Protein AF-A0A9E1PQ29-F1 (afdb_monomer_lite)

Sequence (78 aa):
MNSTQKESLDFKLYEALLWKPDSGYYLLDEHLNRLAASAENFGFSFSREQVIDHLQTSEKDMLPEGAKVKLYLDKEGT

pLDDT: mean 87.64, std 15.49, range [36.81, 98.62]

Radius of gyration: 15.2 Å; chains: 1; bounding box: 36×20×51 Å

Structure (mmCIF, N/CA/C/O backbone):
data_AF-A0A9E1PQ29-F1
#
_entry.id   AF-A0A9E1PQ29-F1
#
loop_
_atom_site.group_PDB
_atom_site.id
_atom_site.type_symbol
_atom_site.label_atom_id
_atom_site.label_alt_id
_atom_site.label_comp_id
_atom_site.label_asym_id
_atom_site.label_entity_id
_atom_site.label_seq_id
_atom_site.pdbx_PDB_ins_code
_atom_site.Cartn_x
_atom_site.Cartn_y
_atom_site.Cartn_z
_atom_site.occupancy
_atom_site.B_iso_or_equiv
_atom_site.auth_seq_id
_atom_site.auth_comp_id
_atom_site.auth_asym_id
_atom_site.auth_atom_id
_atom_site.pdbx_PDB_model_num
ATOM 1 N N . MET A 1 1 ? -19.948 1.739 36.723 1.00 38.38 1 MET A N 1
ATOM 2 C CA . MET A 1 1 ? -20.002 1.339 35.302 1.00 38.38 1 MET A CA 1
ATOM 3 C C . MET A 1 1 ? -18.745 1.896 34.663 1.00 38.38 1 MET A C 1
ATOM 5 O O . MET A 1 1 ? -18.685 3.093 34.427 1.00 38.38 1 MET A O 1
ATOM 9 N N . ASN A 1 2 ? -17.699 1.079 34.533 1.00 36.81 2 ASN A N 1
ATOM 10 C CA . ASN A 1 2 ? -16.430 1.540 33.973 1.00 36.81 2 ASN A CA 1
ATOM 11 C C . ASN A 1 2 ? -16.550 1.496 32.455 1.00 36.81 2 ASN A C 1
ATOM 13 O O . ASN A 1 2 ? -16.546 0.418 31.865 1.00 36.81 2 ASN A O 1
ATOM 17 N N . SER A 1 3 ? -16.701 2.668 31.846 1.00 45.78 3 SER A N 1
ATOM 18 C CA . SER A 1 3 ? -16.578 2.850 30.407 1.00 45.78 3 SER A CA 1
ATOM 19 C C . SER A 1 3 ? -15.180 2.405 29.994 1.00 45.78 3 SER A C 1
ATOM 21 O O . SER A 1 3 ? -14.191 3.033 30.368 1.00 45.78 3 SER A O 1
ATOM 23 N N . THR A 1 4 ? -15.084 1.297 29.264 1.00 48.16 4 THR A N 1
ATOM 24 C CA . THR A 1 4 ? -13.855 0.894 28.586 1.00 48.16 4 THR A CA 1
ATOM 25 C C . THR A 1 4 ? -13.547 1.972 27.552 1.00 48.16 4 THR A C 1
ATOM 27 O O . THR A 1 4 ? -14.133 1.995 26.473 1.00 48.16 4 THR A O 1
ATOM 30 N N . GLN A 1 5 ? -12.689 2.923 27.916 1.00 49.34 5 GLN A N 1
ATOM 31 C CA . GLN A 1 5 ? -12.096 3.864 26.977 1.00 49.34 5 GLN A CA 1
ATOM 32 C C . GLN A 1 5 ? -11.294 3.024 25.981 1.00 49.34 5 GLN A C 1
ATOM 34 O O . GLN A 1 5 ? -10.236 2.493 26.311 1.00 49.34 5 GLN A O 1
ATOM 39 N N . LYS A 1 6 ? -11.845 2.819 24.785 1.00 52.50 6 LYS A N 1
ATOM 40 C CA . LYS A 1 6 ? -11.097 2.281 23.654 1.00 52.50 6 LYS A CA 1
ATOM 41 C C . LYS A 1 6 ? -10.180 3.415 23.216 1.00 52.50 6 LYS A C 1
ATOM 43 O O . LYS A 1 6 ? -10.615 4.275 22.460 1.00 52.50 6 LYS A O 1
ATOM 48 N N . GLU A 1 7 ? -8.966 3.470 23.763 1.00 51.38 7 GLU A N 1
ATOM 49 C CA . GLU A 1 7 ? -7.920 4.347 23.237 1.00 51.38 7 GLU A CA 1
ATOM 50 C C . GLU A 1 7 ? -7.825 4.079 21.733 1.00 51.38 7 GLU A C 1
ATOM 52 O O . GLU A 1 7 ? -7.469 2.983 21.294 1.00 51.38 7 GLU A O 1
ATOM 57 N N . SER A 1 8 ? -8.236 5.058 20.930 1.00 58.81 8 SER A N 1
ATOM 58 C CA . SER A 1 8 ? -7.961 5.063 19.504 1.00 58.81 8 SER A CA 1
ATOM 59 C C . SER A 1 8 ? -6.462 5.279 19.368 1.00 58.81 8 SER A C 1
ATOM 61 O O . SER A 1 8 ? -5.992 6.414 19.380 1.00 58.81 8 SER A O 1
ATOM 63 N N . LEU A 1 9 ? -5.704 4.184 19.334 1.00 64.44 9 LEU A N 1
ATOM 64 C CA . LEU A 1 9 ? -4.304 4.235 18.946 1.00 64.44 9 LEU A CA 1
ATOM 65 C C . LEU A 1 9 ? -4.247 4.906 17.569 1.00 64.44 9 LEU A C 1
ATOM 67 O O . LEU A 1 9 ? -4.856 4.416 16.617 1.00 64.44 9 LEU A O 1
ATOM 71 N N . ASP A 1 10 ? -3.559 6.041 17.498 1.00 84.12 10 ASP A N 1
ATOM 72 C CA . ASP A 1 10 ? -3.244 6.709 16.242 1.00 84.12 10 ASP A CA 1
ATOM 73 C C . ASP A 1 10 ? -2.091 5.935 15.594 1.00 84.12 10 ASP A C 1
ATOM 75 O O . ASP A 1 10 ? -0.923 6.073 15.965 1.00 84.12 10 ASP A O 1
ATOM 79 N N . PHE A 1 11 ? -2.440 4.994 14.719 1.00 92.75 11 PHE A N 1
ATOM 80 C CA . PHE A 1 11 ? -1.478 4.201 13.966 1.00 92.75 11 PHE A CA 1
ATOM 81 C C . PHE A 1 11 ?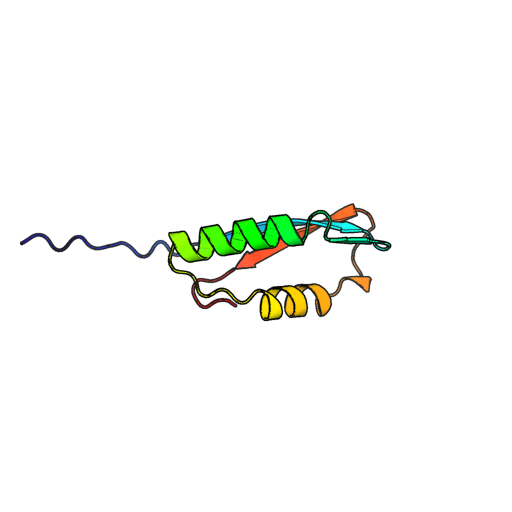 -1.930 4.056 12.520 1.00 92.75 11 PHE A C 1
ATOM 83 O O . PHE A 1 11 ? -3.114 4.143 12.205 1.00 92.75 11 PHE A O 1
ATOM 90 N N . LYS A 1 12 ? -0.961 3.784 11.648 1.00 95.25 12 LYS A N 1
ATOM 91 C CA . LYS A 1 12 ? -1.182 3.516 10.228 1.00 95.25 12 LYS A CA 1
ATOM 92 C C . LYS A 1 12 ? -0.963 2.039 9.951 1.00 95.25 12 LYS A C 1
ATOM 94 O O . LYS A 1 12 ? -0.072 1.423 10.547 1.00 95.25 12 LYS A O 1
ATOM 99 N N . LEU A 1 13 ? -1.728 1.472 9.026 1.00 96.81 13 LEU A N 1
ATOM 100 C CA . LEU A 1 13 ? -1.372 0.171 8.460 1.00 96.81 13 LEU A CA 1
ATOM 101 C C . LEU A 1 13 ? -0.207 0.354 7.489 1.00 96.81 13 LEU A C 1
ATOM 103 O O . LEU A 1 13 ? -0.031 1.433 6.929 1.00 96.81 13 LEU A O 1
ATOM 107 N N . TYR A 1 14 ? 0.620 -0.676 7.329 1.00 97.19 14 TYR A N 1
ATOM 108 C CA . TYR A 1 14 ? 1.886 -0.565 6.612 1.00 97.19 14 TYR A CA 1
ATOM 109 C C . 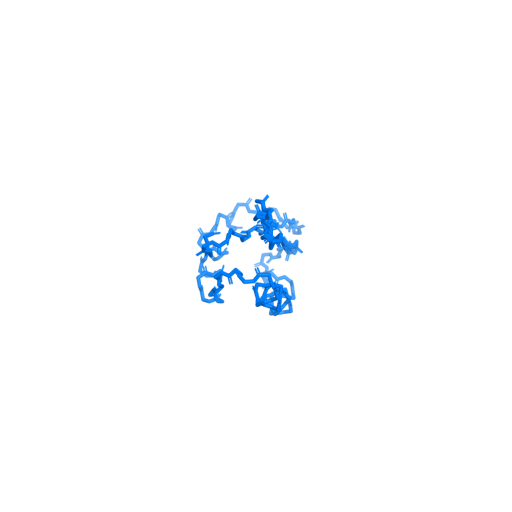TYR A 1 14 ? 2.133 -1.750 5.688 1.00 97.19 14 TYR A C 1
ATOM 111 O O . TYR A 1 14 ? 1.956 -2.906 6.071 1.00 97.19 14 TYR A O 1
ATOM 119 N N . GLU A 1 15 ? 2.648 -1.441 4.504 1.00 98.06 15 GLU A N 1
ATOM 120 C CA . GLU A 1 15 ? 3.073 -2.390 3.493 1.00 98.06 15 GLU A CA 1
ATOM 121 C C . GLU A 1 15 ? 4.461 -2.031 2.943 1.00 98.06 15 GLU A C 1
ATOM 123 O O . GLU A 1 15 ? 4.837 -0.866 2.803 1.00 98.06 15 GLU A O 1
ATOM 128 N N . ALA A 1 16 ? 5.243 -3.064 2.632 1.00 97.25 16 ALA A N 1
ATOM 129 C CA . ALA A 1 16 ? 6.588 -2.955 2.079 1.00 97.25 16 ALA A CA 1
ATOM 130 C C . ALA A 1 16 ? 6.642 -3.688 0.740 1.00 97.25 16 ALA A C 1
ATOM 132 O O . ALA A 1 16 ? 6.769 -4.911 0.719 1.00 97.25 16 ALA A O 1
ATOM 133 N N . LEU A 1 17 ? 6.561 -2.936 -0.352 1.00 95.81 17 LEU A N 1
ATOM 134 C CA . LEU A 1 17 ? 6.481 -3.454 -1.712 1.00 95.81 17 LEU A CA 1
ATOM 135 C C . LEU A 1 17 ? 7.855 -3.391 -2.383 1.00 95.81 17 LEU A C 1
ATOM 137 O O . LEU A 1 17 ? 8.582 -2.408 -2.232 1.00 95.81 17 LEU A O 1
ATOM 141 N N . LEU A 1 18 ? 8.201 -4.418 -3.154 1.00 96.00 18 LEU A N 1
ATOM 142 C CA . LEU A 1 18 ? 9.340 -4.371 -4.069 1.00 96.00 18 LEU A CA 1
ATOM 143 C C . LEU A 1 18 ? 8.849 -3.878 -5.430 1.00 96.00 18 LEU A C 1
ATOM 145 O O . LEU A 1 18 ? 7.992 -4.521 -6.032 1.00 96.00 18 LEU A O 1
ATOM 149 N N . TRP A 1 19 ? 9.401 -2.772 -5.919 1.00 94.94 19 TRP A N 1
ATOM 150 C CA . TRP A 1 19 ? 9.129 -2.268 -7.261 1.00 94.94 19 TRP A CA 1
ATOM 151 C C . TRP A 1 19 ? 10.175 -2.764 -8.262 1.00 94.94 19 TRP A C 1
ATOM 153 O O . TRP A 1 19 ? 11.377 -2.789 -7.976 1.00 94.94 19 TRP A O 1
ATOM 163 N N . LYS A 1 20 ? 9.705 -3.150 -9.448 1.00 91.69 20 LYS A N 1
ATOM 164 C CA . LYS A 1 20 ? 10.523 -3.523 -10.601 1.00 91.69 20 LYS A CA 1
ATOM 165 C C . LYS A 1 20 ? 10.007 -2.795 -11.847 1.00 91.69 20 LYS A C 1
ATOM 167 O O . LYS A 1 20 ? 8.797 -2.826 -12.074 1.00 91.69 20 LYS A O 1
ATOM 172 N N . PRO A 1 21 ? 10.885 -2.226 -12.689 1.00 88.56 21 PRO A N 1
ATOM 173 C CA . PRO A 1 21 ? 10.466 -1.473 -13.872 1.00 88.56 21 PRO A CA 1
ATOM 174 C C . PRO A 1 21 ? 9.616 -2.308 -14.844 1.00 88.56 21 PRO A C 1
ATOM 176 O O . PRO A 1 21 ? 8.592 -1.830 -15.319 1.00 88.56 21 PRO A O 1
ATOM 179 N N . ASP A 1 22 ? 9.966 -3.581 -15.058 1.00 88.75 22 ASP A N 1
ATOM 180 C CA . ASP A 1 22 ? 9.310 -4.422 -16.076 1.00 88.75 22 ASP A CA 1
ATOM 181 C C . ASP A 1 22 ? 8.032 -5.131 -15.600 1.00 88.75 22 ASP A C 1
ATOM 183 O O . ASP A 1 22 ? 7.243 -5.613 -16.410 1.00 88.75 22 ASP A O 1
ATOM 187 N N . SER A 1 23 ? 7.838 -5.262 -14.284 1.00 90.06 23 SER A N 1
ATOM 188 C CA . SER A 1 23 ? 6.756 -6.082 -13.701 1.00 90.06 23 SER A CA 1
ATOM 189 C C . SER A 1 23 ? 5.924 -5.362 -12.640 1.00 90.06 23 SER A C 1
ATOM 191 O O . SER A 1 23 ? 4.957 -5.927 -12.136 1.00 90.06 23 SER A O 1
ATOM 193 N N . GLY A 1 24 ? 6.262 -4.112 -12.315 1.00 92.06 24 GLY A N 1
ATOM 194 C CA . GLY A 1 24 ? 5.578 -3.325 -11.298 1.00 92.06 24 GLY A CA 1
ATOM 195 C C . GLY A 1 24 ? 5.873 -3.810 -9.878 1.00 92.06 24 GLY A C 1
ATOM 196 O O . GLY A 1 24 ? 7.000 -4.185 -9.546 1.00 92.06 24 GLY A O 1
ATOM 197 N N . TYR A 1 25 ? 4.861 -3.753 -9.014 1.00 95.00 25 TYR A N 1
ATOM 198 C CA . TYR A 1 25 ? 4.979 -4.156 -7.615 1.00 95.00 25 TYR A CA 1
ATOM 199 C C . TYR A 1 25 ? 4.884 -5.676 -7.474 1.00 95.00 25 TYR A C 1
ATOM 201 O O . TYR A 1 25 ? 3.880 -6.294 -7.827 1.00 95.00 25 TYR A O 1
ATOM 209 N N . TYR A 1 26 ? 5.930 -6.282 -6.924 1.00 95.88 26 TYR A N 1
ATOM 210 C CA . TYR A 1 26 ? 5.976 -7.713 -6.653 1.00 95.88 26 TYR A CA 1
ATOM 211 C C . TYR A 1 26 ? 4.918 -8.110 -5.612 1.00 95.88 26 TYR A C 1
ATOM 213 O O . TYR A 1 26 ? 4.837 -7.478 -4.561 1.00 95.88 26 TYR A O 1
ATOM 221 N N . LEU A 1 27 ? 4.145 -9.166 -5.902 1.00 97.44 27 LEU A N 1
ATOM 222 C CA . LEU A 1 27 ? 3.061 -9.690 -5.051 1.00 97.44 27 LEU A CA 1
ATOM 223 C C . LEU A 1 27 ? 2.017 -8.635 -4.643 1.00 97.44 27 LEU A C 1
ATOM 225 O O . LEU A 1 27 ? 1.517 -8.633 -3.515 1.00 97.44 27 LEU A O 1
ATOM 229 N N . LEU A 1 28 ? 1.725 -7.687 -5.544 1.00 96.94 28 LEU A N 1
ATOM 230 C CA . LEU A 1 28 ? 0.811 -6.581 -5.259 1.00 96.94 28 LEU A CA 1
ATOM 231 C C . LEU A 1 28 ? -0.534 -7.078 -4.724 1.00 96.94 28 LEU A C 1
ATOM 233 O O . LEU A 1 28 ? -1.043 -6.533 -3.747 1.00 96.94 28 LEU A O 1
ATOM 237 N N . ASP A 1 29 ? -1.092 -8.128 -5.324 1.00 97.94 29 ASP A N 1
ATOM 238 C CA . ASP A 1 29 ? -2.406 -8.614 -4.932 1.00 97.94 29 ASP A CA 1
ATOM 239 C C . ASP A 1 29 ? -2.419 -9.180 -3.511 1.00 97.94 29 ASP A C 1
ATOM 241 O O . ASP A 1 29 ? -3.346 -8.902 -2.747 1.00 97.94 29 ASP A O 1
ATOM 245 N N . GLU A 1 30 ? -1.380 -9.917 -3.131 1.00 98.56 30 GLU A N 1
ATOM 246 C CA . GLU A 1 30 ? -1.198 -10.483 -1.800 1.00 98.56 30 GLU A CA 1
ATOM 247 C C . GLU A 1 30 ? -0.988 -9.392 -0.746 1.00 98.56 30 GLU A C 1
ATOM 249 O O . GLU A 1 30 ? -1.564 -9.463 0.344 1.00 98.56 30 GLU A O 1
ATOM 254 N N . HIS A 1 31 ? -0.215 -8.356 -1.077 1.00 98.38 31 HIS A N 1
ATOM 255 C CA . HIS A 1 31 ? -0.035 -7.188 -0.220 1.00 98.38 31 HIS A CA 1
ATOM 256 C C . HIS A 1 31 ? -1.359 -6.447 0.009 1.00 98.38 31 HIS A C 1
ATOM 258 O O . HIS A 1 31 ? -1.706 -6.140 1.149 1.00 98.38 31 HIS A O 1
ATOM 264 N N . LEU A 1 32 ? -2.145 -6.224 -1.047 1.00 98.19 32 LEU A N 1
ATOM 265 C CA . LEU A 1 32 ? -3.455 -5.579 -0.936 1.00 98.19 32 LEU A CA 1
ATOM 266 C C . LEU A 1 32 ? -4.459 -6.437 -0.157 1.00 98.19 32 LEU A C 1
ATOM 268 O O . LEU A 1 32 ? -5.255 -5.895 0.605 1.00 98.19 32 LEU A O 1
ATOM 272 N N . ASN A 1 33 ? -4.401 -7.765 -0.285 1.00 98.62 33 ASN A N 1
ATOM 273 C CA . ASN A 1 33 ? -5.244 -8.670 0.498 1.00 98.62 33 ASN A CA 1
ATOM 274 C C . ASN A 1 33 ? -4.894 -8.616 1.993 1.00 98.62 33 ASN A C 1
ATOM 276 O O . ASN A 1 33 ? -5.791 -8.582 2.835 1.00 98.62 33 ASN A O 1
ATOM 280 N N . ARG A 1 34 ? -3.601 -8.551 2.341 1.00 98.38 34 ARG A N 1
ATOM 281 C CA . ARG A 1 34 ? -3.159 -8.378 3.735 1.00 98.38 34 ARG A CA 1
ATOM 282 C C . ARG A 1 34 ? -3.572 -7.022 4.302 1.00 98.38 34 ARG A C 1
ATOM 284 O O . ARG A 1 34 ? -4.037 -6.957 5.444 1.00 98.38 34 ARG A O 1
ATOM 291 N N . LEU A 1 35 ? -3.422 -5.959 3.514 1.00 98.25 35 LEU A N 1
ATOM 292 C CA . LEU A 1 35 ? -3.828 -4.614 3.904 1.00 98.25 35 LEU A CA 1
ATOM 293 C C . LEU A 1 35 ? -5.344 -4.545 4.137 1.00 98.25 35 LEU A C 1
ATOM 295 O O . LEU A 1 35 ? -5.762 -4.038 5.173 1.00 98.25 35 LEU A O 1
ATOM 299 N N . ALA A 1 36 ? -6.148 -5.139 3.249 1.00 98.38 36 ALA A N 1
ATOM 300 C CA . ALA A 1 36 ? -7.602 -5.228 3.385 1.00 98.38 36 ALA A CA 1
ATOM 301 C C . ALA A 1 36 ? -8.030 -5.997 4.646 1.00 98.38 36 ALA A C 1
ATOM 303 O O . ALA A 1 36 ? -8.843 -5.499 5.418 1.00 98.38 36 ALA A O 1
ATOM 304 N N . ALA A 1 37 ? -7.440 -7.171 4.900 1.00 98.44 37 ALA A N 1
ATOM 305 C CA . ALA A 1 37 ? -7.734 -7.961 6.098 1.00 98.44 37 ALA A CA 1
ATOM 306 C C . ALA A 1 37 ? -7.358 -7.212 7.389 1.00 98.44 37 ALA A C 1
ATOM 308 O O . ALA A 1 37 ? -8.070 -7.265 8.392 1.00 98.44 37 ALA A O 1
ATOM 309 N N . SER A 1 38 ? -6.248 -6.469 7.363 1.00 97.69 38 SER A N 1
ATOM 310 C CA . SER A 1 38 ? -5.843 -5.619 8.486 1.00 97.69 38 SER A CA 1
ATOM 311 C C . SER A 1 38 ? -6.810 -4.446 8.663 1.00 97.69 38 SER A C 1
ATOM 313 O O . SER A 1 38 ? -7.207 -4.140 9.788 1.00 97.69 38 SER A O 1
ATOM 315 N N . ALA A 1 39 ? -7.228 -3.814 7.565 1.00 97.00 39 ALA A N 1
ATOM 316 C CA . ALA A 1 39 ? -8.183 -2.718 7.583 1.00 97.00 39 ALA A CA 1
ATOM 317 C C . ALA A 1 39 ? -9.531 -3.156 8.157 1.00 97.00 39 ALA A C 1
ATOM 319 O O . ALA A 1 39 ? -10.048 -2.488 9.048 1.00 97.00 39 ALA A O 1
ATOM 320 N N . GLU A 1 40 ? -10.043 -4.317 7.751 1.00 97.19 40 GLU A N 1
ATOM 321 C CA . GLU A 1 40 ? -11.248 -4.917 8.325 1.00 97.19 40 GLU A CA 1
ATOM 322 C C . GLU A 1 40 ? -11.092 -5.159 9.835 1.00 97.19 40 GLU A C 1
ATOM 324 O O . GLU A 1 40 ? -11.909 -4.693 10.629 1.00 97.19 40 GLU A O 1
ATOM 329 N N . ASN A 1 41 ? -10.000 -5.809 10.252 1.00 96.44 41 ASN A N 1
ATOM 330 C CA . ASN A 1 41 ? -9.763 -6.158 11.654 1.00 96.44 41 ASN A CA 1
ATOM 331 C C . ASN A 1 41 ? -9.659 -4.931 12.577 1.00 96.44 41 ASN A C 1
ATOM 333 O O . ASN A 1 41 ? -10.135 -4.949 13.713 1.00 96.44 41 ASN A O 1
ATOM 337 N N . PHE A 1 42 ? -9.031 -3.854 12.1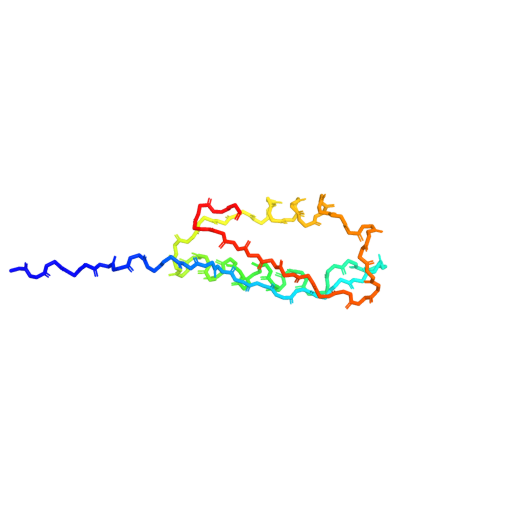02 1.00 94.12 42 PHE A N 1
ATOM 338 C CA . PHE A 1 42 ? -8.836 -2.641 12.894 1.00 94.12 42 PHE A CA 1
ATOM 339 C C . PHE A 1 42 ? -9.893 -1.562 12.630 1.00 94.12 42 PHE A C 1
ATOM 341 O O . PHE A 1 42 ? -9.917 -0.561 13.348 1.00 94.12 42 PHE A O 1
ATOM 348 N N . GLY A 1 43 ? -10.782 -1.748 11.651 1.00 94.38 43 GLY A N 1
ATOM 349 C CA . GLY A 1 43 ? -11.821 -0.799 11.244 1.00 94.38 43 GLY A CA 1
ATOM 350 C C . GLY A 1 43 ? -11.275 0.432 10.516 1.00 94.38 43 GLY A C 1
ATOM 351 O O . GLY A 1 43 ? -11.626 1.549 10.885 1.00 94.38 43 GLY A O 1
ATOM 352 N N . PHE A 1 44 ? -10.324 0.256 9.601 1.00 95.62 44 PHE A N 1
ATOM 353 C CA . PHE A 1 44 ? -9.838 1.302 8.692 1.00 95.62 44 PHE A CA 1
ATOM 354 C C . PHE A 1 44 ? -10.700 1.311 7.430 1.00 95.62 44 PHE A C 1
ATOM 356 O O . PHE A 1 44 ? -11.135 0.255 6.967 1.00 95.62 44 PHE A O 1
ATOM 363 N N . SER A 1 45 ? -10.908 2.489 6.849 1.00 96.06 45 SER A N 1
ATOM 364 C CA . SER A 1 45 ? -11.441 2.586 5.492 1.00 96.06 45 SER A CA 1
ATOM 365 C C . SER A 1 45 ? -10.396 2.081 4.499 1.00 96.06 45 SER A C 1
ATOM 367 O O . SER A 1 45 ? -9.223 2.435 4.585 1.00 96.06 45 SER A O 1
ATOM 369 N N . PHE A 1 46 ? -10.814 1.250 3.548 1.00 97.44 46 PHE A N 1
ATOM 370 C CA . PHE A 1 46 ? -9.932 0.708 2.521 1.00 97.44 46 PHE A CA 1
ATOM 371 C C . PHE A 1 46 ? -10.661 0.626 1.181 1.00 97.44 46 PHE A C 1
ATOM 373 O O . PHE A 1 46 ? -11.750 0.059 1.093 1.00 97.44 46 PHE A O 1
ATOM 380 N N . SER A 1 47 ? -10.025 1.146 0.132 1.00 97.44 47 SER A N 1
ATOM 381 C CA . SER A 1 47 ? -10.428 0.946 -1.259 1.00 97.44 47 SER A CA 1
ATOM 382 C C . SER A 1 47 ? -9.236 0.444 -2.057 1.00 97.44 47 SER A C 1
ATOM 384 O O . SER A 1 47 ? -8.215 1.123 -2.177 1.00 97.44 47 SER A O 1
ATOM 386 N N . ARG A 1 48 ? -9.374 -0.754 -2.630 1.00 96.69 48 ARG A N 1
ATOM 387 C CA . ARG A 1 48 ? -8.325 -1.357 -3.456 1.00 96.69 48 ARG A CA 1
ATOM 388 C C . ARG A 1 48 ? -7.986 -0.475 -4.656 1.00 96.69 48 ARG A C 1
ATOM 390 O O . ARG A 1 48 ? -6.816 -0.307 -4.974 1.00 96.69 48 ARG A O 1
ATOM 397 N N . GLU A 1 49 ? -9.011 0.081 -5.292 1.00 96.12 49 GLU A N 1
ATOM 398 C CA . GLU A 1 49 ? -8.888 0.935 -6.475 1.00 96.12 49 GLU A CA 1
ATOM 399 C C . GLU A 1 49 ? -8.106 2.207 -6.145 1.00 96.12 49 GLU A C 1
ATOM 401 O O . GLU A 1 49 ? -7.113 2.492 -6.804 1.00 96.12 49 GLU A O 1
ATOM 406 N N . GLN A 1 50 ? -8.453 2.898 -5.052 1.00 95.38 50 GLN A N 1
ATOM 407 C CA . GLN A 1 50 ? -7.746 4.117 -4.638 1.00 95.38 50 GLN A CA 1
ATOM 408 C C . GLN A 1 50 ? -6.276 3.853 -4.294 1.00 95.38 50 GLN A C 1
ATOM 410 O O . GLN A 1 50 ? -5.409 4.644 -4.658 1.00 95.38 50 GLN A O 1
ATOM 415 N N . VAL A 1 51 ? -5.975 2.731 -3.629 1.00 95.25 51 VAL A N 1
ATOM 416 C CA . VAL A 1 51 ? -4.586 2.355 -3.323 1.00 95.25 51 VAL A CA 1
ATOM 417 C C . VAL A 1 51 ? -3.802 2.056 -4.603 1.00 95.25 51 VAL A C 1
ATOM 419 O O . VAL A 1 51 ? -2.654 2.483 -4.730 1.00 95.25 51 VAL A O 1
ATOM 422 N N . ILE A 1 52 ? -4.401 1.347 -5.565 1.00 94.44 52 ILE A N 1
ATOM 423 C CA . ILE A 1 52 ? -3.768 1.071 -6.862 1.00 94.44 52 ILE A CA 1
ATOM 424 C C . ILE A 1 52 ? -3.519 2.375 -7.621 1.00 94.44 52 ILE A C 1
ATOM 426 O O . ILE A 1 52 ? -2.399 2.588 -8.084 1.00 94.44 52 ILE A O 1
ATOM 430 N N . ASP A 1 53 ? -4.514 3.256 -7.699 1.00 93.69 53 ASP A N 1
ATOM 431 C CA . ASP A 1 53 ? -4.390 4.550 -8.367 1.00 93.69 53 ASP A CA 1
ATOM 432 C C . ASP A 1 53 ? -3.285 5.395 -7.722 1.00 93.69 53 ASP A C 1
ATOM 434 O O . ASP A 1 53 ? -2.451 5.971 -8.425 1.00 93.69 53 ASP A O 1
ATOM 438 N N . HIS A 1 54 ? -3.201 5.415 -6.388 1.00 92.69 54 HIS A N 1
ATOM 439 C CA . HIS A 1 54 ? -2.145 6.125 -5.665 1.00 92.69 54 HIS A CA 1
ATOM 440 C C . HIS A 1 54 ? -0.751 5.567 -5.986 1.00 92.69 54 HIS A C 1
ATOM 442 O O . HIS A 1 54 ? 0.174 6.315 -6.300 1.00 92.69 54 HIS A O 1
ATOM 448 N N . LEU A 1 55 ? -0.595 4.241 -5.982 1.00 91.94 55 LEU A N 1
ATOM 449 C CA . LEU A 1 55 ? 0.664 3.593 -6.356 1.00 91.94 55 LEU A CA 1
ATOM 450 C C . LEU A 1 55 ? 1.037 3.880 -7.820 1.00 91.94 55 LEU A C 1
ATOM 452 O O . LEU A 1 55 ? 2.204 4.1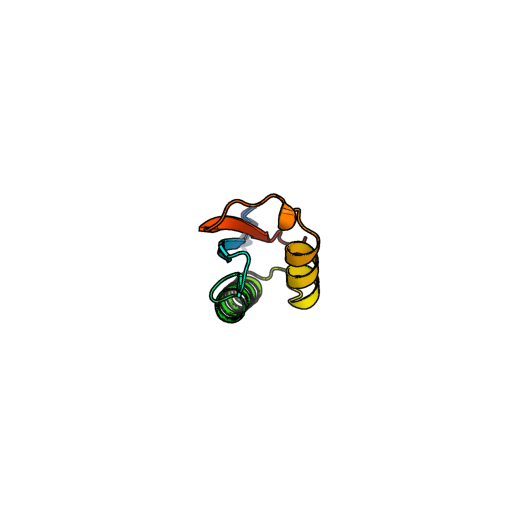16 -8.129 1.00 91.94 55 LEU A O 1
ATOM 456 N N . GLN A 1 56 ? 0.065 3.901 -8.731 1.00 88.88 56 GLN A N 1
ATOM 457 C CA . GLN A 1 56 ? 0.302 4.143 -10.155 1.00 88.88 56 GLN A CA 1
ATOM 458 C C . GLN A 1 56 ? 0.608 5.602 -10.501 1.00 88.88 56 GLN A C 1
ATOM 460 O O . GLN A 1 56 ? 1.337 5.824 -11.472 1.00 88.88 56 GLN A O 1
ATOM 465 N N . THR A 1 57 ? 0.041 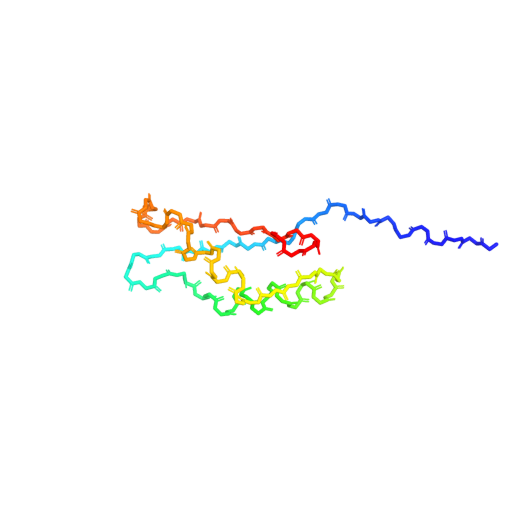6.549 -9.748 1.00 86.38 57 THR A N 1
ATOM 466 C CA . THR A 1 57 ? 0.238 8.001 -9.907 1.00 86.38 57 THR A CA 1
ATOM 467 C C . THR A 1 57 ? 1.429 8.537 -9.117 1.00 86.38 57 THR A C 1
ATOM 469 O O . THR A 1 57 ? 1.891 9.641 -9.398 1.00 86.38 57 THR A O 1
ATOM 472 N N . SER A 1 58 ? 1.963 7.760 -8.169 1.00 79.62 58 SER A N 1
ATOM 473 C CA . SER A 1 58 ? 3.245 8.056 -7.528 1.00 79.62 58 SER A CA 1
ATOM 474 C C . SER A 1 58 ? 4.396 8.069 -8.548 1.00 79.62 58 SER A C 1
ATOM 476 O O . SER A 1 58 ? 4.284 7.463 -9.616 1.00 79.62 58 SER A O 1
ATOM 478 N N . GLU A 1 59 ? 5.501 8.757 -8.232 1.00 70.75 59 GLU A N 1
ATOM 479 C CA . GLU A 1 59 ? 6.683 8.970 -9.096 1.00 70.75 59 GLU A CA 1
ATOM 480 C C . GLU A 1 59 ? 7.490 7.677 -9.374 1.00 70.75 59 GLU A C 1
ATOM 482 O O . GLU A 1 59 ? 8.706 7.609 -9.189 1.00 70.75 59 GLU A O 1
ATOM 487 N N . LYS A 1 60 ? 6.820 6.615 -9.830 1.00 69.94 60 LYS A N 1
ATOM 488 C CA . LYS A 1 60 ? 7.406 5.308 -10.141 1.00 69.94 60 LYS A CA 1
ATOM 489 C C . LYS A 1 60 ? 8.483 5.388 -11.220 1.00 69.94 60 LYS A C 1
ATOM 491 O O . LYS A 1 60 ? 9.445 4.633 -11.160 1.00 69.94 60 LYS A O 1
ATOM 496 N N . ASP A 1 61 ? 8.363 6.339 -12.145 1.00 72.19 61 ASP A N 1
ATOM 497 C CA . ASP A 1 61 ? 9.335 6.558 -13.222 1.00 72.19 61 ASP A CA 1
ATOM 498 C C . ASP A 1 61 ? 10.683 7.091 -12.694 1.00 72.19 61 ASP A C 1
ATOM 500 O O . ASP A 1 61 ? 11.674 7.106 -13.421 1.00 72.19 61 ASP A O 1
ATOM 504 N N . MET A 1 62 ? 10.737 7.501 -11.420 1.00 79.44 62 MET A N 1
ATOM 505 C CA . MET A 1 62 ? 11.951 7.954 -10.734 1.00 79.44 62 MET A CA 1
ATOM 506 C C . MET A 1 62 ? 12.508 6.910 -9.753 1.00 79.44 62 MET A C 1
ATOM 508 O O . MET A 1 62 ? 13.552 7.142 -9.138 1.00 79.44 62 MET A O 1
ATOM 512 N N . LEU A 1 63 ? 11.838 5.764 -9.581 1.00 86.88 63 LEU A N 1
ATOM 513 C CA . LEU A 1 63 ? 12.299 4.723 -8.667 1.00 86.88 63 LEU A CA 1
ATOM 514 C C . LEU A 1 63 ? 13.488 3.955 -9.269 1.00 86.88 63 LEU A C 1
ATOM 516 O O . LEU A 1 63 ? 13.465 3.594 -10.446 1.00 86.88 63 LEU A O 1
ATOM 520 N N . PRO A 1 64 ? 14.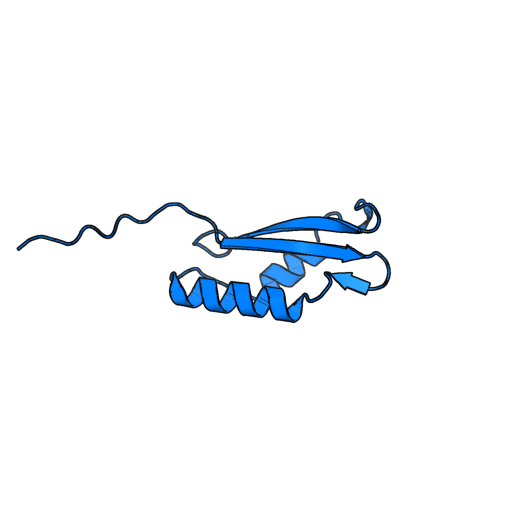532 3.654 -8.475 1.00 89.31 64 PRO A N 1
ATOM 521 C CA . PRO A 1 64 ? 15.596 2.766 -8.920 1.00 89.31 64 PRO A CA 1
ATOM 522 C C . PRO A 1 64 ? 15.085 1.327 -9.055 1.00 89.31 64 PRO A C 1
ATOM 524 O O . PRO A 1 64 ? 14.147 0.912 -8.369 1.00 89.31 64 PRO A O 1
ATOM 527 N N . GLU A 1 65 ? 15.742 0.529 -9.896 1.00 88.69 65 GLU A N 1
ATOM 528 C CA . GLU A 1 65 ? 15.454 -0.902 -9.987 1.00 88.69 65 GLU A CA 1
ATOM 529 C C . GLU A 1 65 ? 15.581 -1.568 -8.607 1.00 88.69 65 GLU A C 1
ATOM 531 O O . GLU A 1 65 ? 16.568 -1.384 -7.891 1.00 88.69 65 GLU A O 1
ATOM 536 N N . GLY A 1 66 ? 14.559 -2.331 -8.214 1.00 91.50 66 GLY A N 1
ATOM 537 C CA . GLY A 1 66 ? 14.530 -3.002 -6.917 1.00 91.50 66 GLY A CA 1
ATOM 538 C C . GLY A 1 66 ? 14.223 -2.079 -5.734 1.00 91.50 66 GLY A C 1
ATOM 539 O O . GLY A 1 66 ? 14.500 -2.444 -4.589 1.00 91.50 66 GLY A O 1
ATOM 540 N N . ALA A 1 67 ? 13.651 -0.895 -5.977 1.00 93.50 67 ALA A N 1
ATOM 541 C CA . ALA A 1 67 ? 13.234 0.012 -4.916 1.00 93.50 67 ALA A CA 1
ATOM 542 C C . ALA A 1 67 ? 12.250 -0.647 -3.938 1.00 93.50 67 ALA A C 1
ATOM 544 O O . ALA A 1 67 ? 11.299 -1.330 -4.325 1.00 93.50 67 ALA A O 1
ATOM 545 N N . LYS A 1 68 ? 12.440 -0.366 -2.645 1.00 95.19 68 LYS A N 1
ATOM 546 C CA . LYS A 1 68 ? 11.457 -0.670 -1.603 1.00 95.19 68 LYS A CA 1
ATOM 547 C C . LYS A 1 68 ? 10.493 0.503 -1.463 1.00 95.19 68 LYS A C 1
ATOM 549 O O . LYS A 1 68 ? 10.875 1.551 -0.944 1.00 95.19 68 LYS A O 1
ATOM 554 N N . VAL A 1 69 ? 9.243 0.298 -1.852 1.00 94.19 69 VAL A N 1
ATOM 555 C CA . VAL A 1 69 ? 8.161 1.268 -1.677 1.00 94.19 69 VAL A CA 1
ATOM 556 C C . VAL A 1 69 ? 7.430 0.977 -0.373 1.00 94.19 69 VAL A C 1
ATOM 558 O O . VAL A 1 69 ? 7.081 -0.163 -0.069 1.00 94.19 69 VAL A O 1
ATOM 561 N N . LYS A 1 70 ? 7.249 2.022 0.431 1.00 95.38 70 LYS A N 1
ATOM 562 C CA . LYS A 1 70 ? 6.540 1.967 1.706 1.00 95.38 70 LYS A CA 1
ATOM 563 C C . LYS A 1 70 ? 5.158 2.564 1.507 1.00 95.38 70 LYS A C 1
ATOM 565 O O . LYS A 1 70 ? 5.058 3.747 1.204 1.00 95.38 70 LYS A O 1
ATOM 570 N N . LEU A 1 71 ? 4.130 1.751 1.688 1.00 95.50 71 LEU A N 1
ATOM 571 C CA . LEU A 1 71 ? 2.742 2.188 1.652 1.00 95.50 71 LEU A CA 1
ATOM 572 C C . LEU A 1 71 ? 2.232 2.267 3.090 1.00 95.50 71 LEU A C 1
ATOM 574 O O . LEU A 1 71 ? 2.418 1.331 3.868 1.00 95.50 71 LEU A O 1
ATOM 578 N N . TYR A 1 72 ? 1.615 3.391 3.430 1.00 96.06 72 TYR A N 1
ATOM 579 C CA . TYR A 1 72 ? 0.941 3.605 4.703 1.00 96.06 72 TYR A CA 1
ATOM 580 C C . TYR A 1 72 ? -0.525 3.901 4.415 1.00 96.06 72 TYR A C 1
ATOM 582 O O . TYR A 1 72 ? -0.804 4.608 3.454 1.00 96.06 72 TYR A O 1
ATOM 590 N N . LEU A 1 73 ? -1.429 3.356 5.225 1.00 96.25 73 LEU A N 1
ATOM 591 C CA . LEU A 1 73 ? -2.861 3.625 5.130 1.00 96.25 73 LEU A CA 1
ATOM 592 C C . LEU A 1 73 ? -3.333 4.280 6.423 1.00 96.25 73 LEU A C 1
ATOM 594 O O . LEU A 1 73 ? -3.181 3.692 7.504 1.00 96.25 73 LEU A O 1
ATOM 598 N N . ASP A 1 74 ? -3.906 5.470 6.288 1.00 94.00 74 ASP A N 1
ATOM 599 C CA . ASP A 1 74 ? -4.545 6.181 7.388 1.00 94.00 74 ASP A CA 1
ATOM 600 C C . ASP A 1 74 ? -5.928 5.622 7.707 1.00 94.00 74 ASP A C 1
ATOM 602 O O . ASP A 1 74 ? -6.537 4.892 6.921 1.00 94.00 74 ASP A O 1
ATOM 606 N N . LYS A 1 75 ? -6.436 5.954 8.897 1.00 92.62 75 LYS A N 1
ATOM 607 C CA . LYS A 1 75 ? -7.703 5.427 9.411 1.00 92.62 75 LYS A CA 1
ATOM 608 C C . LYS A 1 75 ? -8.873 5.686 8.459 1.00 92.62 75 LYS A C 1
ATOM 610 O O . LYS A 1 75 ? -9.743 4.828 8.295 1.00 92.62 75 LYS A O 1
ATOM 615 N N . GLU A 1 76 ? -8.852 6.845 7.815 1.00 91.25 76 GLU A N 1
ATOM 616 C CA . GLU A 1 76 ? -9.847 7.346 6.873 1.00 91.25 76 GLU A CA 1
ATOM 617 C C . GLU A 1 76 ? -9.649 6.818 5.443 1.00 91.25 76 GLU A C 1
ATOM 619 O O . GLU A 1 76 ? -10.506 7.054 4.592 1.00 91.25 76 GLU A O 1
ATOM 624 N N . GLY A 1 77 ? -8.584 6.054 5.180 1.00 83.25 77 GLY A N 1
ATOM 625 C CA . GLY A 1 77 ? -8.310 5.434 3.882 1.00 83.25 77 GLY A CA 1
ATOM 626 C C . GLY A 1 77 ? -7.514 6.305 2.907 1.00 83.25 77 GLY A C 1
ATOM 627 O O . GLY A 1 77 ? -7.590 6.074 1.702 1.00 83.25 77 GLY A O 1
ATOM 628 N N . THR A 1 78 ? -6.802 7.315 3.417 1.00 70.19 78 THR A N 1
ATOM 629 C CA . THR A 1 78 ? -5.905 8.191 2.636 1.00 70.19 78 THR A CA 1
ATOM 630 C C . THR A 1 78 ? -4.468 7.679 2.661 1.00 70.19 78 THR A C 1
ATOM 632 O O . THR A 1 78 ? -4.097 7.009 3.659 1.00 70.19 78 THR A O 1
#

Foldseek 3Di:
DDPPPPPPPFAWDKDKWWQAPVPGTPPLVVRLVVSVVVCVVSVADADPVVQVVVSVPPPSVPADGRDIDMDIAGRPGD

Secondary structure (DSSP, 8-state):
------------EEEEEEEETTTEETTHHHHHHHHHHHHHHHT----HHHHHHHHHHSSGGGPPTT-EEEEEE-TT--